Protein AF-A0A9D4LC68-F1 (afdb_monomer)

Organism: Dreissena polymorpha (NCBI:txid45954)

Solvent-accessible surface area (backbone atoms only — not comparable to full-atom values): 4745 Å² total; per-residue (Å²): 113,71,71,63,5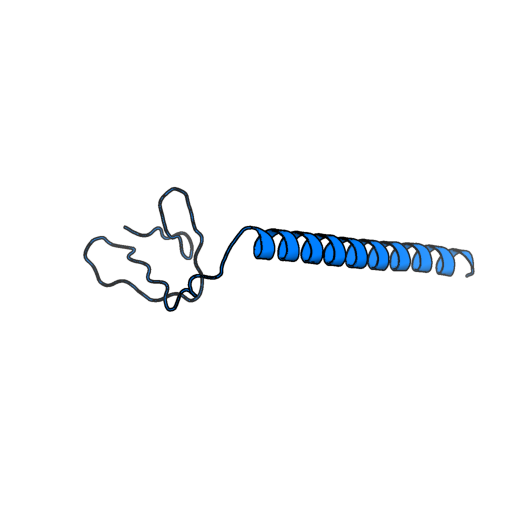4,52,53,52,49,53,53,50,50,52,52,52,49,51,54,52,50,54,51,52,53,51,52,52,52,49,51,54,44,63,76,75,47,78,90,88,77,76,89,88,79,45,73,45,23,73,48,65,96,50,87,56,47,78,46,96,70,69,46,85,50,98,83,39,51,31,49,98,91,44,54,37,84

Structure (mmCIF, N/CA/C/O backbone):
data_AF-A0A9D4LC68-F1
#
_entry.id   AF-A0A9D4LC68-F1
#
loop_
_atom_site.group_PDB
_atom_site.id
_atom_site.type_symbol
_atom_site.label_atom_id
_atom_site.label_alt_id
_atom_site.label_comp_id
_atom_site.label_asym_id
_atom_site.label_entity_id
_atom_site.label_seq_id
_atom_site.pdbx_PDB_ins_code
_atom_site.Cartn_x
_atom_site.Cartn_y
_atom_site.Cartn_z
_atom_site.occupancy
_atom_site.B_iso_or_equiv
_atom_site.auth_seq_id
_atom_site.auth_comp_id
_atom_site.auth_asym_id
_atom_site.auth_atom_id
_atom_site.pdbx_PDB_model_num
ATOM 1 N N . MET A 1 1 ? 37.478 26.059 -12.155 1.00 55.19 1 MET A N 1
ATOM 2 C CA . MET A 1 1 ? 36.126 26.357 -12.684 1.00 55.19 1 MET A CA 1
ATOM 3 C C . MET A 1 1 ? 35.607 25.234 -13.584 1.00 55.19 1 MET A C 1
ATOM 5 O O . MET A 1 1 ? 34.530 24.737 -13.295 1.00 55.19 1 MET A O 1
ATOM 9 N N . LEU A 1 2 ? 36.374 24.757 -14.581 1.00 60.44 2 LEU A N 1
ATOM 10 C CA . LEU A 1 2 ? 35.978 23.621 -15.441 1.00 60.44 2 LEU A CA 1
ATOM 11 C C . LEU A 1 2 ? 35.674 22.311 -14.679 1.00 60.44 2 LEU A C 1
ATOM 13 O O . LEU A 1 2 ? 34.623 21.723 -14.900 1.00 60.44 2 LEU A O 1
ATOM 17 N N . ASN A 1 3 ? 36.518 21.897 -13.726 1.00 64.88 3 ASN A N 1
ATOM 18 C CA . ASN A 1 3 ? 36.310 20.640 -12.977 1.00 64.88 3 ASN A CA 1
ATOM 19 C C . ASN A 1 3 ? 35.029 20.631 -12.119 1.00 64.88 3 ASN A C 1
ATOM 21 O O . ASN A 1 3 ? 34.429 19.587 -11.897 1.00 64.88 3 ASN A O 1
ATOM 25 N N . PHE A 1 4 ? 34.587 21.806 -11.668 1.00 64.50 4 PHE A N 1
ATOM 26 C CA . PHE A 1 4 ? 33.382 21.959 -10.851 1.00 64.50 4 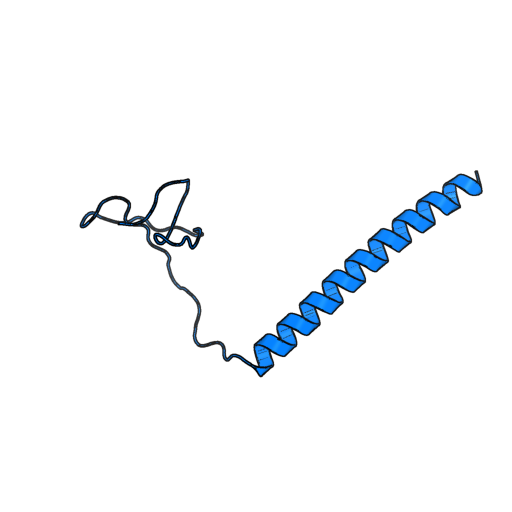PHE A CA 1
ATOM 27 C C . PHE A 1 4 ? 32.091 21.840 -11.676 1.00 64.50 4 PHE A C 1
ATOM 29 O O . PHE A 1 4 ? 31.056 21.410 -11.171 1.00 64.50 4 PHE A O 1
ATOM 36 N N . ILE A 1 5 ? 32.149 22.212 -12.959 1.00 69.88 5 ILE A N 1
ATOM 37 C CA . ILE A 1 5 ? 31.033 22.061 -13.901 1.00 69.88 5 ILE A CA 1
ATOM 38 C C . ILE A 1 5 ? 30.850 20.578 -14.265 1.00 69.88 5 ILE A C 1
ATOM 40 O O . ILE A 1 5 ? 29.716 20.113 -14.350 1.00 69.88 5 ILE A O 1
ATOM 44 N N . ASP A 1 6 ? 31.946 19.823 -14.391 1.00 81.75 6 ASP A N 1
ATOM 45 C CA . ASP A 1 6 ? 31.928 18.387 -14.704 1.00 81.75 6 ASP A CA 1
ATOM 46 C C . ASP A 1 6 ? 31.338 17.531 -13.559 1.00 81.75 6 ASP A C 1
ATOM 48 O O . ASP A 1 6 ? 30.503 16.659 -13.794 1.00 81.75 6 ASP A O 1
ATOM 52 N N . GLU A 1 7 ? 31.664 17.825 -12.293 1.00 86.75 7 GLU A N 1
ATOM 53 C CA . GLU A 1 7 ? 31.037 17.139 -11.146 1.00 86.75 7 GLU A CA 1
ATOM 54 C C . GLU A 1 7 ? 29.525 17.373 -11.062 1.00 86.75 7 GLU A C 1
ATOM 56 O O . GLU A 1 7 ? 28.753 16.428 -10.886 1.00 86.75 7 GLU A O 1
ATOM 61 N N . ARG A 1 8 ? 29.077 18.623 -11.230 1.00 88.50 8 ARG A N 1
ATOM 62 C CA . ARG A 1 8 ? 27.643 18.948 -11.223 1.00 88.50 8 ARG A CA 1
ATOM 63 C C . ARG A 1 8 ? 26.908 18.260 -12.366 1.00 88.50 8 ARG A C 1
ATOM 65 O O . ARG A 1 8 ? 25.801 17.770 -12.162 1.00 88.50 8 ARG A O 1
ATOM 72 N N . LEU A 1 9 ? 27.526 18.185 -13.544 1.00 90.69 9 LEU A N 1
ATOM 73 C CA . LEU A 1 9 ? 26.949 17.501 -14.696 1.00 90.69 9 LEU A CA 1
ATOM 74 C C . LEU A 1 9 ? 26.788 15.996 -14.441 1.00 90.69 9 LEU A C 1
ATOM 76 O O . LEU A 1 9 ? 25.728 15.445 -14.728 1.00 90.69 9 LEU A O 1
ATOM 80 N N . LYS A 1 10 ? 27.788 15.341 -13.838 1.00 90.38 10 LYS A N 1
ATOM 81 C CA . LYS A 1 10 ? 27.711 13.920 -13.450 1.00 90.38 10 LYS A CA 1
ATOM 82 C C . LYS A 1 10 ? 26.594 13.661 -12.440 1.00 90.38 10 LYS A C 1
ATOM 84 O O . LYS A 1 10 ? 25.841 12.703 -12.602 1.00 90.38 10 LYS A O 1
ATOM 89 N N . ILE A 1 11 ? 26.446 14.535 -11.442 1.00 93.25 11 ILE A N 1
ATOM 90 C CA . ILE A 1 11 ? 25.359 14.446 -10.456 1.00 93.25 11 ILE A CA 1
ATOM 91 C C . ILE A 1 11 ? 23.996 14.583 -11.146 1.00 93.25 11 ILE A C 1
ATOM 93 O O . ILE A 1 11 ? 23.110 13.761 -10.920 1.00 93.25 11 ILE A O 1
ATOM 97 N N . LEU A 1 12 ? 23.831 15.573 -12.029 1.00 94.44 12 LEU A N 1
ATOM 98 C CA . LEU A 1 12 ? 22.578 15.779 -12.760 1.00 94.44 12 LEU A CA 1
ATOM 99 C C . LEU A 1 12 ? 22.236 14.595 -13.673 1.00 94.44 12 LEU A C 1
ATOM 101 O O . LEU A 1 12 ? 21.082 14.174 -13.709 1.00 94.44 12 LEU A O 1
ATOM 105 N N . LEU A 1 13 ? 23.226 14.020 -14.360 1.00 94.62 13 LEU A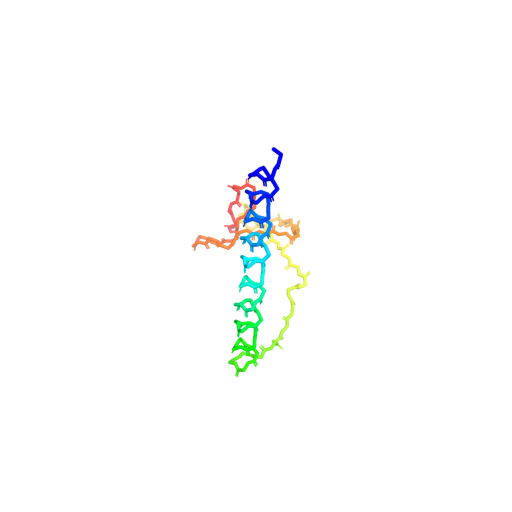 N 1
ATOM 106 C CA . LEU A 1 13 ? 23.043 12.821 -15.180 1.00 94.62 13 LEU A CA 1
ATOM 107 C C . LEU A 1 13 ? 22.643 11.607 -14.336 1.00 94.62 13 LEU A C 1
ATOM 109 O O . LEU A 1 1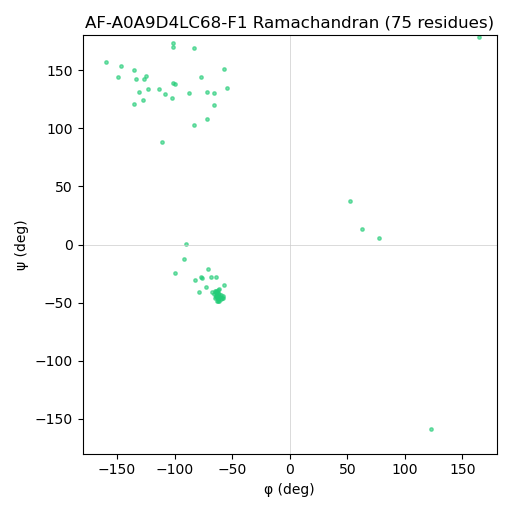3 ? 21.744 10.868 -14.731 1.00 94.62 13 LEU A O 1
ATOM 113 N N . GLY A 1 14 ? 23.248 11.423 -13.160 1.00 94.62 14 GLY A N 1
ATOM 114 C CA . GLY A 1 14 ? 22.867 10.360 -12.228 1.00 94.62 14 GLY A CA 1
ATOM 115 C C . GLY A 1 14 ? 21.422 10.500 -11.735 1.00 94.62 14 GLY A C 1
ATOM 116 O O . GLY A 1 14 ? 20.658 9.532 -11.745 1.00 94.62 14 GLY A O 1
ATOM 117 N N . ILE A 1 15 ? 21.009 11.720 -11.376 1.00 96.38 15 ILE A N 1
ATOM 118 C CA . ILE A 1 15 ? 19.624 12.011 -10.979 1.00 96.38 15 ILE A CA 1
ATOM 119 C C . ILE A 1 15 ? 18.670 11.737 -12.149 1.00 96.38 15 ILE A C 1
ATOM 121 O O . ILE A 1 15 ? 17.689 11.015 -11.983 1.00 96.38 15 ILE A O 1
ATOM 125 N N . ALA A 1 16 ? 18.974 12.237 -13.347 1.00 96.19 16 ALA A N 1
ATOM 126 C CA . ALA A 1 16 ? 18.142 12.014 -14.526 1.00 96.19 16 ALA A CA 1
ATOM 127 C C . ALA A 1 16 ? 18.004 10.519 -14.868 1.00 96.19 16 ALA A C 1
ATOM 129 O O . ALA A 1 16 ? 16.897 10.042 -15.118 1.00 96.19 16 ALA A O 1
ATOM 130 N N . ALA A 1 17 ? 19.104 9.764 -14.815 1.00 96.50 17 ALA A N 1
ATOM 131 C CA . ALA A 1 17 ? 19.108 8.330 -15.084 1.00 96.50 17 ALA A CA 1
ATOM 132 C C . ALA A 1 17 ? 18.275 7.546 -14.057 1.00 96.50 17 ALA A C 1
ATOM 134 O O . ALA A 1 17 ? 17.474 6.694 -14.439 1.00 96.50 17 ALA A O 1
ATOM 135 N N . SER A 1 18 ? 18.412 7.855 -12.763 1.00 95.88 18 SER A N 1
ATOM 136 C CA . SER A 1 18 ? 17.631 7.195 -11.704 1.00 95.88 18 SER A CA 1
ATOM 137 C C . SER A 1 18 ? 16.130 7.483 -11.809 1.00 95.88 18 SER A C 1
ATOM 139 O O . SER A 1 18 ? 15.320 6.566 -11.663 1.00 95.88 18 SER A O 1
ATOM 141 N N . LEU A 1 19 ? 15.745 8.721 -12.140 1.00 97.62 19 LEU A N 1
ATOM 142 C CA . LEU A 1 19 ? 14.349 9.084 -12.399 1.00 97.62 19 LEU A CA 1
ATOM 143 C C . LEU A 1 19 ? 13.797 8.352 -13.628 1.00 97.62 19 LEU A C 1
ATOM 145 O O . LEU A 1 19 ? 12.703 7.789 -13.562 1.00 97.62 19 LEU A O 1
ATOM 149 N N . GLY A 1 20 ? 14.569 8.314 -14.718 1.00 97.12 20 GLY A N 1
ATOM 150 C CA . GLY A 1 20 ? 14.203 7.601 -15.941 1.00 97.12 20 GLY A CA 1
ATOM 151 C C . GLY A 1 20 ? 14.007 6.104 -15.702 1.00 97.12 20 GLY A C 1
ATOM 152 O O . GLY A 1 20 ? 12.989 5.540 -16.106 1.00 97.12 20 GLY A O 1
ATOM 153 N N . LEU A 1 21 ? 14.927 5.470 -14.970 1.00 97.69 21 LEU A N 1
ATOM 154 C CA . LEU A 1 21 ? 14.836 4.054 -14.621 1.00 97.69 21 LEU A CA 1
ATOM 155 C C . LEU A 1 21 ? 13.629 3.768 -13.718 1.00 97.69 21 LEU A C 1
ATOM 157 O O . LEU A 1 21 ? 12.869 2.841 -13.994 1.00 97.69 21 LEU A O 1
ATOM 1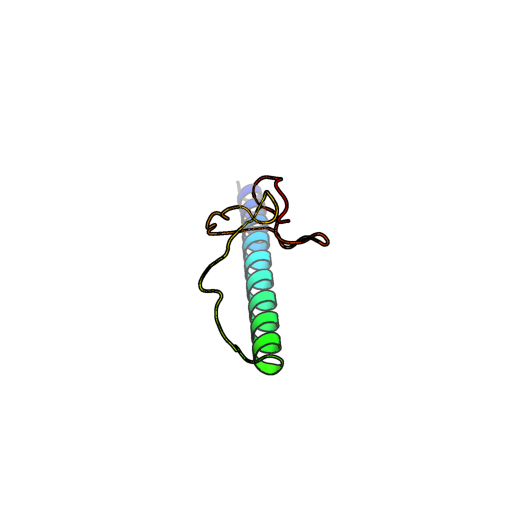61 N N . LYS A 1 22 ? 13.402 4.584 -12.678 1.00 97.38 22 LYS A N 1
ATOM 162 C CA . LYS A 1 22 ? 12.239 4.445 -11.786 1.00 97.38 22 LYS A CA 1
ATOM 163 C C . LYS A 1 22 ? 10.929 4.530 -12.569 1.00 97.38 22 LYS A C 1
ATOM 165 O O . LYS A 1 22 ? 10.023 3.725 -12.345 1.00 97.38 22 LYS A O 1
ATOM 170 N N . TYR A 1 23 ? 10.829 5.490 -13.487 1.00 97.56 23 TYR A N 1
ATOM 171 C CA . TYR A 1 23 ? 9.654 5.650 -14.337 1.00 97.56 23 TYR A CA 1
ATOM 172 C C . TYR A 1 23 ? 9.448 4.433 -15.249 1.00 97.56 23 TYR A C 1
ATOM 174 O O . TYR A 1 23 ? 8.354 3.871 -15.263 1.00 97.56 23 TYR A O 1
ATOM 182 N N . ALA A 1 24 ? 10.501 3.978 -15.938 1.00 97.50 24 ALA A N 1
ATOM 183 C CA . ALA A 1 24 ? 10.442 2.820 -16.830 1.00 97.50 24 ALA A CA 1
ATOM 184 C C . ALA A 1 24 ? 10.011 1.538 -16.098 1.00 97.50 24 ALA A C 1
ATOM 186 O O . ALA A 1 24 ? 9.103 0.846 -16.554 1.00 97.50 24 ALA A O 1
ATOM 187 N N . VAL A 1 25 ? 10.599 1.256 -14.930 1.00 97.50 25 VAL A N 1
ATOM 188 C CA . VAL A 1 25 ? 10.224 0.100 -14.098 1.00 97.50 25 VAL A CA 1
ATOM 189 C C . VAL A 1 25 ? 8.765 0.202 -13.653 1.00 97.50 25 VAL A C 1
ATOM 191 O O . VAL A 1 25 ? 8.015 -0.760 -13.788 1.00 97.50 25 VAL A O 1
ATOM 194 N N . THR A 1 26 ? 8.327 1.377 -13.191 1.00 96.31 26 THR A N 1
ATOM 195 C CA . THR A 1 26 ? 6.934 1.580 -12.755 1.00 96.31 26 THR A CA 1
ATOM 196 C C . THR A 1 26 ? 5.948 1.365 -13.906 1.00 96.31 26 THR A C 1
ATOM 198 O O . THR A 1 26 ? 4.907 0.740 -13.713 1.00 96.31 26 THR A O 1
ATOM 201 N N . ALA A 1 27 ? 6.268 1.850 -15.107 1.00 96.00 27 ALA A N 1
ATOM 202 C CA . ALA A 1 27 ? 5.437 1.674 -16.295 1.00 96.00 27 ALA A CA 1
ATOM 203 C C . ALA A 1 27 ? 5.344 0.200 -16.721 1.00 96.00 27 ALA A C 1
ATOM 205 O O . ALA A 1 27 ? 4.251 -0.286 -17.009 1.00 96.00 27 ALA A O 1
ATOM 206 N N . LEU A 1 28 ? 6.466 -0.528 -16.700 1.00 96.50 28 LEU A N 1
ATOM 207 C CA . LEU A 1 28 ? 6.497 -1.964 -16.992 1.00 96.50 28 LEU A CA 1
ATOM 208 C C . LEU A 1 28 ? 5.681 -2.773 -15.977 1.00 96.50 28 LEU 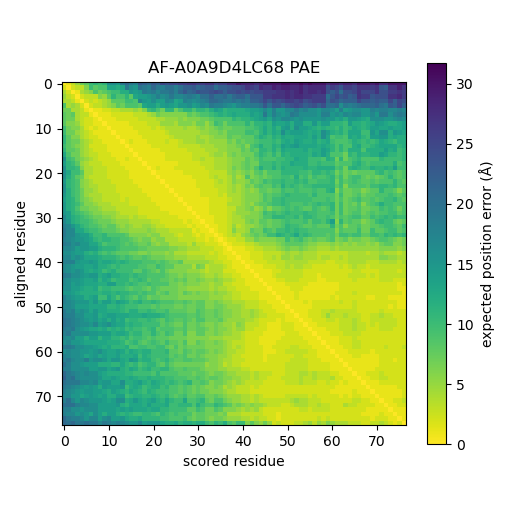A C 1
ATOM 210 O O . LEU A 1 28 ? 4.892 -3.625 -16.377 1.00 96.50 28 LEU A O 1
ATOM 214 N N . MET A 1 29 ? 5.817 -2.477 -14.680 1.00 94.88 29 MET A N 1
ATOM 215 C CA . MET A 1 29 ? 5.045 -3.150 -13.629 1.00 94.88 29 MET A CA 1
ATOM 216 C C . MET A 1 29 ? 3.545 -2.877 -13.747 1.00 94.88 29 MET A C 1
ATOM 218 O O . MET A 1 29 ? 2.746 -3.789 -13.552 1.00 94.88 29 MET A O 1
ATOM 222 N N . ARG A 1 30 ? 3.150 -1.640 -14.081 1.00 91.50 30 ARG A N 1
ATOM 223 C CA . ARG A 1 30 ? 1.742 -1.302 -14.341 1.00 91.50 30 ARG A CA 1
ATOM 224 C C . ARG A 1 30 ? 1.198 -2.098 -15.519 1.00 91.50 30 ARG A C 1
ATOM 226 O O . ARG A 1 30 ? 0.188 -2.763 -15.365 1.00 91.50 30 ARG A O 1
ATOM 233 N N . ARG A 1 31 ? 1.924 -2.130 -16.638 1.00 92.56 31 ARG A N 1
ATOM 234 C CA . ARG A 1 31 ? 1.509 -2.892 -17.818 1.00 92.56 31 ARG A CA 1
ATOM 235 C C . ARG A 1 31 ? 1.336 -4.384 -17.525 1.00 92.56 31 ARG A C 1
ATOM 237 O O . ARG A 1 31 ? 0.329 -4.959 -17.908 1.00 92.56 31 ARG A O 1
ATOM 244 N N . GLN A 1 32 ? 2.293 -5.004 -16.833 1.00 92.88 32 GLN A N 1
ATOM 245 C CA . GLN A 1 32 ? 2.167 -6.413 -16.442 1.00 92.88 32 GLN A CA 1
ATOM 246 C C . GLN A 1 32 ? 0.971 -6.644 -15.520 1.00 92.88 32 GLN A C 1
ATOM 248 O O . GLN A 1 32 ? 0.295 -7.661 -15.633 1.00 92.88 32 GLN A O 1
ATOM 253 N N . ARG A 1 33 ? 0.701 -5.705 -14.606 1.00 89.75 33 ARG A N 1
ATOM 254 C CA . ARG A 1 33 ? -0.468 -5.780 -13.733 1.00 89.75 33 ARG A CA 1
ATOM 255 C C . ARG A 1 33 ? -1.762 -5.732 -14.543 1.00 89.75 33 ARG A C 1
ATOM 257 O O . ARG A 1 33 ? -2.630 -6.551 -14.287 1.00 89.75 33 ARG A O 1
ATOM 264 N N . ASP A 1 34 ? -1.853 -4.838 -15.520 1.00 89.44 34 ASP A N 1
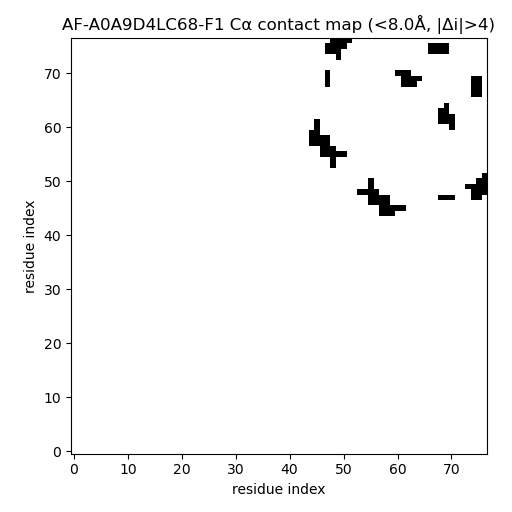ATOM 265 C CA . ASP A 1 34 ? -3.043 -4.679 -16.362 1.00 89.44 34 ASP A CA 1
ATOM 266 C C . ASP A 1 34 ? -3.269 -5.890 -17.292 1.00 89.44 34 ASP A C 1
ATOM 268 O O . ASP A 1 34 ? -4.400 -6.198 -17.648 1.00 89.44 34 ASP A O 1
ATOM 272 N N . GLU A 1 35 ? -2.202 -6.604 -17.674 1.00 92.75 35 GLU A N 1
ATOM 273 C CA . GLU A 1 35 ? -2.294 -7.851 -18.452 1.00 92.75 35 GLU A CA 1
ATOM 274 C C . GLU A 1 35 ? -2.721 -9.059 -17.591 1.00 92.75 35 GLU A C 1
ATOM 276 O O . GLU A 1 35 ? -3.320 -10.001 -18.109 1.00 92.75 35 GLU A O 1
ATOM 281 N N . LEU A 1 36 ? -2.412 -9.051 -16.288 1.00 94.88 36 LEU A N 1
ATOM 282 C CA . LEU A 1 36 ? -2.667 -10.172 -15.370 1.00 94.88 36 LEU A CA 1
ATOM 283 C C . LEU A 1 36 ? -3.930 -10.011 -14.517 1.00 94.88 36 LEU A C 1
ATOM 285 O O . LEU A 1 36 ? -4.465 -11.009 -14.033 1.00 94.88 36 LEU A O 1
ATOM 289 N N . PHE A 1 37 ? -4.378 -8.780 -14.285 1.00 94.12 37 PHE A N 1
ATOM 290 C CA . PHE A 1 37 ? -5.444 -8.467 -13.341 1.00 94.12 37 PHE A CA 1
ATOM 291 C C . PHE A 1 37 ? -6.456 -7.503 -13.952 1.00 94.12 37 PHE A C 1
ATOM 293 O O . PHE A 1 37 ? -6.100 -6.547 -14.635 1.00 94.12 37 PHE A O 1
ATOM 300 N N . GLU A 1 38 ? -7.725 -7.719 -13.623 1.00 93.44 38 GLU A N 1
ATOM 301 C CA . GLU A 1 38 ? -8.821 -6.821 -13.972 1.00 93.44 38 GLU A CA 1
ATOM 302 C C . GLU A 1 38 ? -9.210 -5.968 -12.758 1.00 93.44 38 GLU A C 1
ATOM 304 O O . GLU A 1 38 ? -9.268 -6.455 -11.624 1.00 93.44 38 GLU A O 1
ATOM 309 N N . LEU A 1 39 ? -9.485 -4.680 -12.984 1.00 91.12 39 LEU A N 1
ATOM 310 C CA . LEU A 1 39 ? -10.019 -3.803 -11.947 1.00 91.12 39 LEU A CA 1
ATOM 311 C C . LEU A 1 39 ? -11.478 -4.176 -11.663 1.00 91.12 39 LEU A C 1
ATOM 313 O O . LEU A 1 39 ? -12.365 -3.863 -12.450 1.00 91.12 39 LEU A O 1
ATOM 317 N N . VAL A 1 40 ? -11.726 -4.785 -10.506 1.00 94.94 40 VAL A N 1
ATOM 318 C CA . VAL A 1 40 ? -13.077 -5.208 -10.094 1.00 94.94 40 VAL A CA 1
ATOM 319 C C . VAL A 1 40 ? -13.835 -4.159 -9.277 1.00 94.94 40 VAL A C 1
ATOM 321 O O . VAL A 1 40 ? -15.034 -4.296 -9.056 1.00 94.94 40 VAL A O 1
ATOM 324 N N . GLY A 1 41 ? -13.154 -3.111 -8.810 1.00 95.44 41 GLY A N 1
ATOM 325 C CA . GLY A 1 41 ? -13.770 -2.064 -8.005 1.00 95.44 41 GLY A CA 1
ATOM 326 C C . GLY A 1 41 ? -12.758 -1.185 -7.284 1.00 95.44 41 GLY A C 1
ATOM 327 O O . GLY A 1 41 ? -11.546 -1.390 -7.371 1.00 95.44 41 GLY A O 1
ATOM 328 N N . VAL A 1 42 ? -13.281 -0.198 -6.562 1.00 96.25 42 VAL A N 1
ATOM 329 C CA . VAL A 1 42 ? -12.512 0.727 -5.726 1.00 96.25 42 VAL A CA 1
ATOM 330 C C . VAL A 1 42 ? -13.118 0.707 -4.328 1.00 96.25 42 VAL A C 1
ATOM 332 O O . VAL A 1 42 ? -14.333 0.593 -4.184 1.00 96.25 42 VAL A O 1
ATOM 335 N N . VAL A 1 43 ? -12.271 0.786 -3.302 1.00 96.25 43 VAL A N 1
ATOM 336 C CA . VAL A 1 43 ? -12.724 0.885 -1.912 1.00 96.25 43 VAL A CA 1
ATOM 337 C C . VAL A 1 43 ? -13.452 2.215 -1.729 1.00 96.25 43 VAL A C 1
ATOM 339 O O . VAL A 1 43 ? -12.860 3.271 -1.940 1.00 96.25 43 VAL A O 1
ATOM 342 N N . GLU A 1 44 ? -14.727 2.155 -1.351 1.00 97.25 44 GLU A N 1
ATOM 343 C CA . GLU A 1 44 ? -15.535 3.346 -1.063 1.00 97.25 44 GLU A CA 1
ATOM 344 C C . GLU A 1 44 ? -15.225 3.911 0.326 1.00 97.25 44 GLU A C 1
ATOM 346 O O . GLU A 1 44 ? -15.110 5.122 0.494 1.00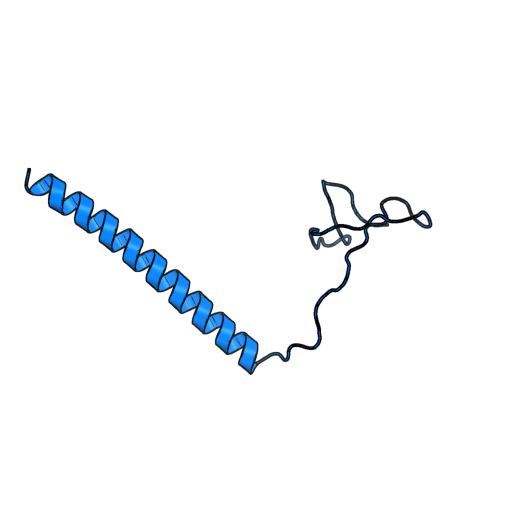 97.25 44 GLU A O 1
ATOM 351 N N . GLN A 1 45 ? -15.044 3.032 1.315 1.00 97.06 45 GLN A N 1
ATOM 352 C CA . GLN A 1 45 ? -14.889 3.425 2.708 1.00 97.06 45 GLN A CA 1
ATOM 353 C C . GLN A 1 45 ? -14.000 2.442 3.474 1.00 97.06 45 GLN A C 1
ATOM 355 O O . GLN A 1 45 ? -14.059 1.230 3.263 1.00 97.06 45 GLN A O 1
ATOM 360 N N . LEU A 1 46 ? -13.207 2.979 4.402 1.00 97.31 46 LEU A N 1
ATOM 361 C CA . LEU A 1 46 ? -12.491 2.218 5.421 1.00 97.31 46 LEU A CA 1
ATOM 362 C C . LEU A 1 46 ? -13.064 2.579 6.790 1.00 97.31 46 LEU A C 1
ATOM 364 O O . LEU A 1 46 ? -13.244 3.757 7.099 1.00 97.31 46 LEU A O 1
ATOM 368 N N . VAL A 1 47 ? -13.336 1.569 7.614 1.00 96.94 47 VAL A N 1
ATOM 369 C CA . VAL A 1 47 ? -13.860 1.747 8.972 1.00 96.94 47 VAL A CA 1
ATOM 370 C C . VAL A 1 47 ? -13.024 0.918 9.930 1.00 96.94 47 VAL A C 1
ATOM 372 O O . VAL A 1 47 ? -12.788 -0.259 9.675 1.00 96.94 47 VAL A O 1
ATOM 375 N N . CYS A 1 48 ? -12.584 1.538 11.022 1.00 96.69 48 CYS A N 1
ATOM 376 C CA . CYS A 1 48 ? -11.852 0.876 12.094 1.00 96.69 48 CYS A CA 1
ATOM 377 C C . CYS A 1 48 ? -12.741 0.751 13.338 1.00 96.69 48 CYS A C 1
ATOM 379 O O . CYS A 1 48 ? -13.334 1.733 13.796 1.00 96.69 48 CYS A O 1
ATOM 381 N N . TYR A 1 49 ? -12.815 -0.454 13.891 1.00 97.38 49 TYR A N 1
ATOM 382 C CA . TYR A 1 49 ? -13.525 -0.834 15.104 1.00 97.38 49 TYR A CA 1
ATOM 383 C C . TYR A 1 49 ? -12.500 -1.176 16.192 1.00 97.38 49 TYR A C 1
ATOM 385 O O . TYR A 1 49 ? -12.112 -2.327 16.363 1.00 97.38 49 TYR A O 1
ATOM 393 N N . PRO A 1 50 ? -12.043 -0.193 16.983 1.00 94.94 50 PRO A N 1
ATOM 394 C CA . PRO A 1 50 ? -10.996 -0.428 17.979 1.00 94.94 50 PRO A CA 1
ATOM 395 C C . PRO A 1 50 ? -11.491 -1.265 19.169 1.00 94.94 50 PRO A C 1
ATOM 397 O O . PRO A 1 50 ? -10.701 -1.859 19.903 1.00 94.94 50 PRO A O 1
ATOM 400 N N . VAL A 1 51 ? -12.810 -1.290 19.386 1.00 96.56 51 VAL A N 1
ATOM 401 C CA . VAL A 1 51 ? -13.477 -2.061 20.434 1.00 96.56 51 VAL A CA 1
ATOM 402 C C . VAL A 1 51 ? -14.568 -2.902 19.788 1.00 96.56 51 VAL A C 1
ATOM 404 O O . VAL A 1 51 ? -15.471 -2.379 19.132 1.00 96.56 51 VAL A O 1
ATOM 407 N N . LYS A 1 52 ? -14.498 -4.212 20.024 1.00 95.88 52 LYS A N 1
ATOM 408 C CA . LYS A 1 52 ? -15.434 -5.188 19.473 1.00 95.88 52 LYS A CA 1
ATOM 409 C C . LYS A 1 52 ? -16.882 -4.834 19.804 1.00 95.88 52 LYS A C 1
ATOM 411 O O . LYS A 1 52 ? -17.210 -4.559 20.957 1.00 95.88 52 LYS A O 1
ATOM 416 N N . SER A 1 53 ? -17.752 -4.931 18.799 1.00 95.62 53 SER A N 1
ATOM 417 C CA . SER A 1 53 ? -19.196 -4.670 18.913 1.00 95.62 53 SER A CA 1
ATOM 418 C C . SER A 1 53 ? -19.560 -3.227 19.295 1.00 95.62 53 SER A C 1
ATOM 420 O O . SER A 1 53 ? -20.711 -2.963 19.644 1.00 95.62 53 SER A O 1
ATOM 422 N N . CYS A 1 54 ? -18.611 -2.291 19.231 1.00 96.62 54 CYS A N 1
ATOM 423 C CA . CYS A 1 54 ? -18.871 -0.864 19.379 1.00 96.62 54 CYS A CA 1
ATOM 424 C C . CYS A 1 54 ? -18.902 -0.167 18.015 1.00 96.62 54 CYS A C 1
ATOM 426 O O . CYS A 1 54 ? -18.629 -0.766 16.979 1.00 96.62 54 CYS A O 1
ATOM 428 N N . GLN A 1 55 ? -19.270 1.113 18.014 1.00 96.94 55 GLN A N 1
ATOM 429 C CA . GLN A 1 55 ? -19.258 1.927 16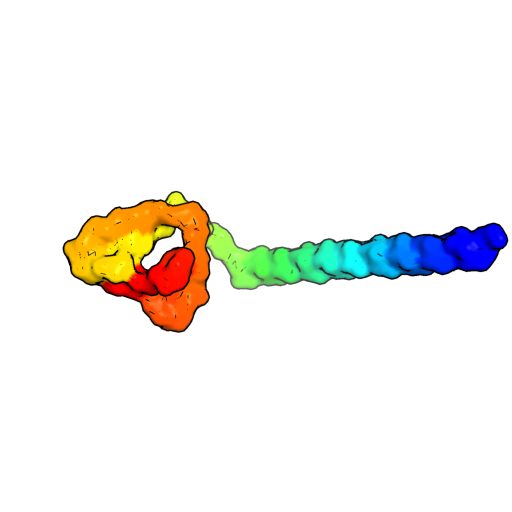.805 1.00 96.94 55 GLN A CA 1
ATOM 430 C C . GLN A 1 55 ? -17.821 2.125 16.302 1.00 96.94 55 GLN A C 1
ATOM 432 O O . GLN A 1 55 ? -16.938 2.513 17.067 1.00 96.94 55 GLN A O 1
ATOM 437 N N . GLY A 1 56 ? -17.615 1.865 15.012 1.00 95.94 56 GLY A N 1
ATOM 438 C CA . GLY A 1 56 ? -16.366 2.155 14.319 1.00 95.94 56 GLY A CA 1
ATOM 439 C C . GLY A 1 56 ? -16.298 3.604 13.847 1.00 95.94 56 GLY A C 1
ATOM 440 O O . GLY A 1 56 ? -17.292 4.334 13.864 1.00 95.94 56 GLY A O 1
ATOM 441 N N . PHE A 1 57 ? -15.115 4.016 13.412 1.00 95.44 57 PHE A N 1
ATOM 442 C CA . PHE A 1 57 ? -14.879 5.338 12.845 1.00 95.44 57 PHE A CA 1
ATOM 443 C C . PHE A 1 57 ? -14.256 5.223 11.457 1.00 95.44 57 PHE A C 1
ATOM 445 O O . PHE A 1 57 ? -13.477 4.310 11.179 1.00 95.44 57 PHE A O 1
ATOM 452 N N . GLU A 1 58 ? -14.633 6.145 10.578 1.00 97.38 58 GLU A N 1
ATOM 453 C CA . GLU A 1 58 ? -14.154 6.172 9.201 1.00 97.38 58 GLU A CA 1
ATOM 454 C C . GLU A 1 58 ? -12.740 6.730 9.124 1.00 97.38 58 GLU A C 1
ATOM 456 O O . GLU A 1 58 ? -12.380 7.661 9.852 1.00 97.38 58 GLU A O 1
ATOM 461 N N . VAL A 1 59 ? -11.946 6.177 8.214 1.00 96.56 59 VAL A N 1
ATOM 462 C CA . VAL A 1 59 ? -10.571 6.612 7.972 1.00 96.56 59 VAL A CA 1
ATOM 463 C C . VAL A 1 59 ? -10.309 6.730 6.478 1.00 96.56 59 VAL A C 1
ATOM 465 O O . VAL A 1 59 ? -10.906 6.026 5.670 1.00 96.56 59 VAL A O 1
ATOM 468 N N . GLN A 1 60 ? -9.412 7.641 6.103 1.00 96.88 60 GLN A N 1
ATOM 469 C CA . GLN A 1 60 ? -9.000 7.800 4.702 1.00 96.88 60 GLN A CA 1
ATOM 470 C C . GLN A 1 60 ? -7.924 6.787 4.309 1.00 96.88 60 GLN A C 1
ATOM 472 O O . GLN A 1 60 ? -7.845 6.371 3.157 1.00 96.88 60 GLN A O 1
ATOM 477 N N . GLU A 1 61 ? -7.100 6.388 5.273 1.00 96.50 61 GLU A N 1
ATOM 478 C CA . GLU A 1 61 ? -5.997 5.461 5.084 1.00 96.50 61 GLU A CA 1
ATOM 479 C C . GLU A 1 61 ? -5.802 4.609 6.336 1.00 96.50 61 GLU A C 1
ATOM 481 O O . GLU A 1 61 ? -6.156 5.009 7.449 1.00 96.50 61 GLU A O 1
ATOM 486 N N . ALA A 1 62 ? -5.249 3.420 6.131 1.00 97.00 62 ALA A N 1
ATOM 487 C CA . ALA A 1 62 ? -4.918 2.483 7.186 1.00 97.00 62 ALA A CA 1
ATOM 488 C C . ALA A 1 62 ? -3.871 1.478 6.697 1.00 97.00 62 ALA A C 1
ATOM 490 O O . ALA A 1 62 ? -3.746 1.216 5.497 1.00 97.00 62 ALA A O 1
ATOM 491 N N . GLU A 1 63 ? -3.141 0.888 7.635 1.00 97.50 63 GLU A N 1
ATOM 492 C CA . GLU A 1 63 ? -2.167 -0.158 7.359 1.00 97.50 63 GLU A CA 1
ATOM 493 C C . GLU A 1 63 ? -2.843 -1.533 7.365 1.00 97.50 63 GLU A C 1
ATOM 495 O O . GLU A 1 63 ? -3.560 -1.893 8.300 1.00 97.50 63 GLU A O 1
ATOM 500 N N . CYS A 1 64 ? -2.591 -2.327 6.325 1.00 96.50 64 CYS A N 1
ATOM 501 C CA . CYS A 1 64 ? -2.971 -3.736 6.306 1.00 96.50 64 CYS A CA 1
ATOM 502 C C . CYS A 1 64 ? -1.893 -4.549 7.026 1.00 96.50 64 CYS A C 1
ATOM 504 O O . CYS A 1 64 ? -0.828 -4.812 6.462 1.00 96.50 64 CYS A O 1
ATOM 506 N N . THR A 1 65 ? -2.169 -4.951 8.263 1.00 96.38 65 THR A N 1
ATOM 507 C CA . THR A 1 65 ? -1.275 -5.797 9.062 1.00 96.38 65 THR A CA 1
ATOM 508 C C . THR A 1 65 ? -1.749 -7.250 9.055 1.00 96.38 65 THR A C 1
ATOM 510 O O . THR A 1 65 ? -2.854 -7.554 8.606 1.00 96.38 65 THR A O 1
ATOM 513 N N . HIS A 1 66 ? -0.924 -8.164 9.576 1.00 96.38 66 HIS A N 1
ATOM 514 C CA . HIS A 1 66 ? -1.328 -9.561 9.772 1.00 96.38 66 HIS A CA 1
ATOM 515 C C . HIS A 1 66 ? -2.577 -9.686 10.664 1.00 96.38 66 HIS A C 1
ATOM 517 O O . HIS A 1 66 ? -3.415 -10.552 10.433 1.00 96.38 66 HIS A O 1
ATOM 523 N N . ASP A 1 67 ? -2.711 -8.800 11.652 1.00 94.88 67 ASP A N 1
ATOM 524 C CA . ASP A 1 67 ? -3.780 -8.857 12.650 1.00 94.88 67 ASP A CA 1
ATOM 525 C C . ASP A 1 67 ? -5.035 -8.072 12.233 1.00 94.88 67 ASP A C 1
ATOM 527 O O . ASP A 1 67 ? -6.015 -8.046 12.972 1.00 94.88 67 ASP A O 1
ATOM 531 N N . GLY A 1 68 ? -5.022 -7.452 11.049 1.00 94.56 68 GLY A N 1
ATOM 532 C CA . GLY A 1 68 ? -6.130 -6.668 10.511 1.00 94.56 68 GLY A CA 1
ATOM 533 C C . GLY A 1 68 ? -5.742 -5.229 10.180 1.00 94.56 68 GLY A C 1
ATOM 534 O O . GLY A 1 68 ? -4.569 -4.903 9.967 1.00 94.56 68 GLY A O 1
ATOM 535 N N . LEU A 1 69 ? -6.754 -4.366 10.112 1.00 96.38 69 LEU A N 1
ATOM 536 C CA . LEU A 1 69 ? -6.595 -2.948 9.809 1.00 96.38 69 LEU A CA 1
ATOM 537 C C . LEU A 1 69 ? -5.955 -2.221 11.003 1.00 96.38 69 LEU A C 1
ATOM 539 O O . LEU A 1 69 ? -6.416 -2.374 12.135 1.00 96.38 69 LEU A O 1
ATOM 543 N N . GLN A 1 70 ? -4.912 -1.423 10.767 1.00 97.12 70 GLN A N 1
ATOM 544 C CA . GLN A 1 70 ? -4.267 -0.617 11.804 1.00 97.12 70 GLN A CA 1
ATOM 545 C C . GLN A 1 70 ? -4.259 0.870 11.443 1.00 97.12 70 GLN A C 1
ATOM 547 O O . GLN A 1 70 ? -3.906 1.263 10.334 1.00 97.12 70 GLN A O 1
ATOM 552 N N . VAL A 1 71 ? -4.634 1.708 12.409 1.00 96.38 71 VAL A N 1
ATOM 553 C CA . VAL A 1 71 ? -4.693 3.167 12.272 1.00 96.38 71 VAL A CA 1
ATOM 554 C C . VAL A 1 71 ? -4.069 3.792 13.511 1.00 96.38 71 VAL A C 1
ATOM 556 O O . VAL A 1 71 ? -4.534 3.548 14.621 1.00 96.38 71 VAL A O 1
ATOM 559 N N . LEU A 1 72 ? -3.018 4.601 13.341 1.00 91.88 72 LEU A N 1
ATOM 560 C CA . LEU A 1 72 ? -2.338 5.306 14.443 1.00 91.88 72 LEU A CA 1
ATOM 561 C C . LEU A 1 72 ? -1.920 4.378 15.607 1.00 91.88 72 LEU A C 1
ATOM 563 O O . LEU A 1 72 ? -2.011 4.745 16.777 1.00 91.88 72 LEU A O 1
ATOM 567 N N . GLY A 1 73 ? -1.487 3.153 15.291 1.00 92.75 73 GLY A N 1
ATOM 568 C CA . GLY A 1 73 ? -1.107 2.142 16.285 1.00 92.75 73 GLY A CA 1
ATOM 569 C C . GLY A 1 73 ? -2.280 1.427 16.970 1.00 92.75 73 GLY A C 1
ATOM 570 O O . GLY A 1 73 ? -2.053 0.629 17.877 1.00 92.75 73 GLY A O 1
ATOM 571 N N . ILE A 1 74 ? -3.521 1.678 16.546 1.00 94.00 74 ILE A N 1
ATOM 572 C CA . ILE A 1 74 ? -4.727 0.998 17.028 1.00 94.00 74 ILE A CA 1
ATOM 573 C C . ILE A 1 74 ? -5.159 -0.039 15.992 1.00 94.00 74 ILE A C 1
ATOM 575 O O . ILE A 1 74 ? -5.350 0.299 14.825 1.00 94.00 74 ILE A O 1
ATOM 579 N N . THR A 1 75 ? -5.319 -1.289 16.423 1.00 96.12 75 THR A N 1
ATOM 580 C CA . THR A 1 75 ? -5.738 -2.405 15.565 1.00 96.12 75 THR A CA 1
ATOM 581 C C . THR A 1 75 ? -7.229 -2.691 15.725 1.00 96.12 75 THR A C 1
ATOM 583 O O . THR A 1 75 ? -7.744 -2.703 16.845 1.00 96.12 75 THR A O 1
ATOM 586 N N . ASP A 1 76 ? -7.888 -2.942 14.599 1.00 96.50 76 ASP A N 1
ATOM 587 C CA . ASP A 1 76 ? -9.291 -3.350 14.466 1.00 96.50 76 ASP A CA 1
ATOM 588 C C . ASP A 1 76 ? -9.640 -4.656 15.232 1.00 96.50 76 ASP A C 1
ATOM 590 O O . ASP A 1 76 ? -8.758 -5.494 15.463 1.00 96.50 76 ASP A O 1
ATOM 594 N N . ARG A 1 77 ? -10.900 -4.825 15.686 1.00 92.75 77 ARG A N 1
ATOM 595 C CA . ARG A 1 77 ? -11.342 -5.875 16.647 1.00 92.75 77 ARG A CA 1
ATOM 596 C C . ARG A 1 77 ? -12.772 -6.423 16.464 1.00 92.75 77 ARG A C 1
ATOM 598 O O . ARG A 1 77 ? -13.731 -5.626 16.414 1.00 92.75 77 ARG A O 1
#

Radius of gyration: 22.41 Å; Cα contacts (8 Å, |Δi|>4): 55; chains: 1; bounding box: 56×36×39 Å

pLDDT: mean 92.87, std 8.45, range [55.19, 97.69]

Mean predicted aligned error: 7.68 Å

InterPro domains:
  IPR005303 Molybdenum cofactor sulfurase, middle domain [PF03476] (41-77)

Foldseek 3Di:
DVVVVVVVVVVVVVVVVVVVVVVVVVVVVVVVCVVVDDCPDDDPWDWAALDPPDDTDTDPDFDQDPQGTHDPNGHGD

Sequence (77 aa):
MLNFIDERLKILLGIAASLGLKYAVTALMRRQRDELFELVGVVEQLVCYPVKSCQGFEVQEAECTHDGLQVLGITDR

Secondary structure (DSSP, 8-state):
-HHHHHHHHHHHHHHHHHHHHHHHHHHHHHHHHHHH---------EEE-SSTTSPPEEES--EEETTEEEETTEEP-